Protein AF-A0A8K2AGT6-F1 (afdb_monomer_lite)

Secondary structure (DSSP, 8-state):
------HHHHHHHH-HHHHHHHHHTTTT-SEEEPPSS--HHHHHHH-HHHHHHHHHHHTT-EEEPPPSHHHHHHHHHHHHHHHHTT--HHHHHHHHT--HHHHHHHHHHHS-HHHHHHHHHHHHHHHHHTHHHHHHHHHHHHHHTT--HHHHHHHHT--HHHHHHHHHHHTT-

Foldseek 3Di:
DDDQDDLVVLCVQQNPVLSVLVLVVQPPDQKDAQALADDPVSCVRRHRVSSRRCSVVAHGHIHGRPPPPVVVVVLLVVLLVCVVVVNQLLVSCQQSLHQLVVSLVSNVVPDDPVVSVVCVVSSVVCNPPPSVVVLLVVLQVCVVVVDDLVVSCVRRVHDSVVSVVSNVVVVVD

Radius of gyration: 20.67 Å; chains: 1; bounding box: 43×39×59 Å

Sequence (173 aa):
MYKAKDFENIAQAIGRDQTQRLIDENRGKWWIYIPKAPTPRIVEIIGLRASQKLCELYGGDRLRVPSSAKSDAQKNAEICRAVMRGEPAVSVCCRFGLRGDRLLSILRANIGEAEFETLRSEIETCIGYNGLAARHEQIQKRLAAGETITSVARSFGLNPTWVLEIGKRSAKA

Structure (mmCIF, N/CA/C/O backbone):
data_AF-A0A8K2AGT6-F1
#
_entry.id   AF-A0A8K2AGT6-F1
#
loop_
_atom_site.group_PDB
_atom_site.id
_atom_site.type_symbol
_atom_site.label_atom_id
_atom_site.label_alt_id
_atom_site.label_comp_id
_atom_site.label_asym_id
_atom_site.label_entity_id
_atom_site.label_seq_id
_atom_site.pdbx_PDB_ins_code
_atom_site.Cartn_x
_atom_site.Cartn_y
_atom_site.Cartn_z
_atom_site.occupancy
_atom_site.B_iso_or_equiv
_atom_site.auth_seq_id
_atom_site.auth_comp_id
_atom_site.auth_asym_id
_atom_site.auth_atom_id
_atom_site.pdbx_PDB_model_num
ATOM 1 N N . MET A 1 1 ? -18.823 17.936 16.620 1.00 37.09 1 MET A N 1
ATOM 2 C CA . MET A 1 1 ? -17.496 18.557 16.409 1.00 37.09 1 MET A CA 1
ATOM 3 C C . MET A 1 1 ? -16.471 17.436 16.248 1.00 37.09 1 MET A C 1
ATOM 5 O O . MET A 1 1 ? -16.229 16.712 17.205 1.00 37.09 1 MET A O 1
ATOM 9 N N . TYR A 1 2 ? -15.959 17.201 15.036 1.00 39.56 2 TYR A N 1
ATOM 10 C CA . TYR A 1 2 ? -15.008 16.113 14.775 1.00 39.56 2 TYR A CA 1
ATOM 11 C C . TYR A 1 2 ? -13.628 16.514 15.299 1.00 39.56 2 TYR A C 1
ATOM 13 O O . TYR A 1 2 ? -12.935 17.308 14.670 1.00 39.56 2 TYR A O 1
ATOM 21 N N . LYS A 1 3 ? -13.222 15.994 16.461 1.00 44.00 3 LYS A N 1
ATOM 22 C CA . LYS A 1 3 ? -11.818 16.084 16.872 1.00 44.00 3 LYS A CA 1
ATOM 23 C C . LYS A 1 3 ? -11.047 15.119 15.977 1.00 44.00 3 LYS A C 1
ATOM 25 O O . LYS A 1 3 ? -11.314 13.920 16.017 1.00 44.00 3 LYS A O 1
ATOM 30 N N . ALA A 1 4 ? -10.138 15.625 15.146 1.00 46.97 4 ALA A N 1
ATOM 31 C CA . ALA A 1 4 ? -9.147 14.786 14.486 1.00 46.97 4 ALA A CA 1
ATOM 32 C C . ALA A 1 4 ? -8.277 14.178 15.594 1.00 46.97 4 ALA A C 1
ATOM 34 O O . ALA A 1 4 ? -7.355 14.814 16.091 1.00 46.97 4 ALA A O 1
ATOM 35 N N . LYS A 1 5 ? -8.674 13.007 16.097 1.00 59.59 5 LYS A N 1
ATOM 36 C CA . LYS A 1 5 ? -7.931 12.309 17.141 1.00 59.59 5 LYS A CA 1
ATOM 37 C C . LYS A 1 5 ? -6.742 11.638 16.470 1.00 59.59 5 LYS A C 1
ATOM 39 O O . LYS A 1 5 ? -6.921 10.860 15.534 1.00 59.59 5 LYS A O 1
ATOM 44 N N . ASP A 1 6 ? -5.552 12.007 16.923 1.00 69.06 6 ASP A N 1
ATOM 45 C CA . ASP A 1 6 ? -4.310 11.616 16.277 1.00 69.06 6 ASP A CA 1
ATOM 46 C C . ASP A 1 6 ? -4.049 10.117 16.431 1.00 69.06 6 ASP A C 1
ATOM 48 O O . ASP A 1 6 ? -4.181 9.554 17.523 1.00 69.06 6 ASP A O 1
ATOM 52 N N . PHE A 1 7 ? -3.648 9.467 15.339 1.00 75.56 7 PHE A N 1
ATOM 53 C CA . PHE A 1 7 ? -3.322 8.038 15.335 1.00 75.56 7 PHE A CA 1
ATOM 54 C C . PHE A 1 7 ? -2.109 7.707 16.220 1.00 75.56 7 PHE A C 1
ATOM 56 O O . PHE A 1 7 ? -1.902 6.547 16.564 1.00 75.56 7 PHE A O 1
ATOM 63 N N . GLU A 1 8 ? -1.348 8.711 16.660 1.00 74.12 8 GLU A N 1
ATOM 64 C CA . GLU A 1 8 ? -0.298 8.548 17.669 1.00 74.12 8 GLU A CA 1
ATOM 65 C C . GLU A 1 8 ? -0.855 8.179 19.048 1.00 74.12 8 GLU A C 1
ATOM 67 O O . GLU A 1 8 ? -0.311 7.287 19.697 1.00 74.12 8 GLU A O 1
ATOM 72 N N . ASN A 1 9 ? -1.989 8.754 19.458 1.00 82.31 9 ASN A N 1
ATOM 73 C CA . ASN A 1 9 ? -2.648 8.376 20.715 1.00 82.31 9 ASN A CA 1
ATOM 74 C C . ASN A 1 9 ? -3.198 6.945 20.642 1.00 82.31 9 ASN A C 1
ATOM 76 O O . ASN A 1 9 ? -3.129 6.186 21.607 1.00 82.31 9 ASN A O 1
ATOM 80 N N . ILE A 1 10 ? -3.689 6.549 19.465 1.00 86.81 10 ILE A N 1
ATOM 81 C CA . ILE A 1 10 ? -4.130 5.175 19.206 1.00 86.81 10 ILE A CA 1
ATOM 82 C C . ILE A 1 10 ? -2.931 4.223 19.280 1.00 86.81 10 ILE A C 1
ATOM 84 O O . ILE A 1 10 ? -2.995 3.214 19.979 1.00 86.81 10 ILE A O 1
ATOM 88 N N . ALA A 1 11 ? -1.811 4.575 18.644 1.00 86.88 11 ALA A N 1
ATOM 89 C CA . ALA A 1 11 ? -0.582 3.787 18.678 1.00 86.88 11 ALA A CA 1
ATOM 90 C C . ALA A 1 11 ? -0.019 3.611 20.091 1.00 86.88 11 ALA A C 1
ATOM 92 O O . ALA A 1 11 ? 0.473 2.531 20.413 1.00 86.88 11 ALA A O 1
ATOM 93 N N . GLN A 1 12 ? -0.127 4.627 20.948 1.00 86.06 12 GLN A N 1
ATOM 94 C CA . GLN A 1 12 ? 0.215 4.504 22.366 1.00 86.06 12 GLN A CA 1
ATOM 95 C C . GLN A 1 12 ? -0.749 3.575 23.115 1.00 86.06 12 GLN A C 1
ATOM 97 O O . GLN A 1 12 ? -0.328 2.801 23.973 1.00 86.06 12 GLN A O 1
ATOM 102 N N . ALA A 1 13 ? -2.043 3.622 22.791 1.00 90.00 13 ALA A N 1
ATOM 103 C CA . ALA A 1 13 ? -3.049 2.823 23.474 1.00 90.00 13 ALA A CA 1
ATOM 104 C C . ALA A 1 13 ? -2.972 1.334 23.112 1.00 90.00 13 ALA A C 1
ATOM 106 O O . ALA A 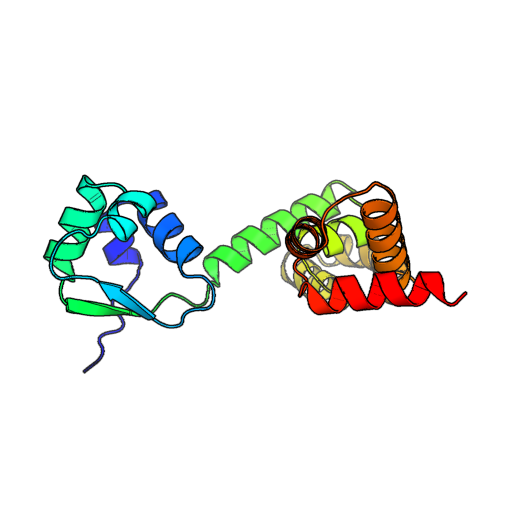1 13 ? -2.920 0.493 24.013 1.00 90.00 13 ALA A O 1
ATOM 107 N N . ILE A 1 14 ? -2.990 1.007 21.819 1.00 92.38 14 ILE A N 1
ATOM 108 C CA . ILE A 1 14 ? -3.145 -0.373 21.332 1.00 92.38 14 ILE A CA 1
ATOM 109 C C . ILE A 1 14 ? -1.873 -0.969 20.726 1.00 92.38 14 ILE A C 1
ATOM 111 O O . ILE A 1 14 ? -1.872 -2.150 20.391 1.00 92.38 14 ILE A O 1
ATOM 115 N N . GLY A 1 15 ? -0.806 -0.177 20.615 1.00 89.56 15 GLY A N 1
ATOM 116 C CA . GLY A 1 15 ? 0.453 -0.564 19.989 1.00 89.56 15 GLY A CA 1
ATOM 117 C C . GLY A 1 15 ? 0.564 -0.089 18.538 1.00 89.56 15 GLY A C 1
ATOM 118 O O . GLY A 1 15 ? -0.430 0.073 17.818 1.00 89.56 15 GLY A O 1
ATOM 119 N N . ARG A 1 16 ? 1.807 0.161 18.108 1.00 84.50 16 ARG A N 1
ATOM 120 C CA . ARG A 1 16 ? 2.126 0.657 16.758 1.00 84.50 16 ARG A CA 1
ATOM 121 C C . ARG A 1 16 ? 1.727 -0.343 15.676 1.00 84.50 16 ARG A C 1
ATOM 123 O O . ARG A 1 16 ? 1.088 0.056 14.708 1.00 84.50 16 ARG A O 1
ATOM 130 N N . ASP A 1 17 ? 2.019 -1.625 15.872 1.00 84.75 17 ASP A N 1
ATOM 131 C CA . ASP A 1 17 ? 1.748 -2.667 14.876 1.00 84.75 17 ASP A CA 1
ATOM 132 C C . ASP A 1 17 ? 0.246 -2.862 14.652 1.00 84.75 17 ASP A C 1
ATOM 134 O O . ASP A 1 17 ? -0.227 -2.944 13.521 1.00 84.75 17 ASP A O 1
ATOM 138 N N . GLN A 1 18 ? -0.529 -2.878 15.734 1.00 91.88 18 GLN A N 1
ATOM 139 C CA . GLN A 1 18 ? -1.985 -2.991 15.706 1.00 91.88 18 GLN A CA 1
ATOM 140 C C . GLN A 1 18 ? -2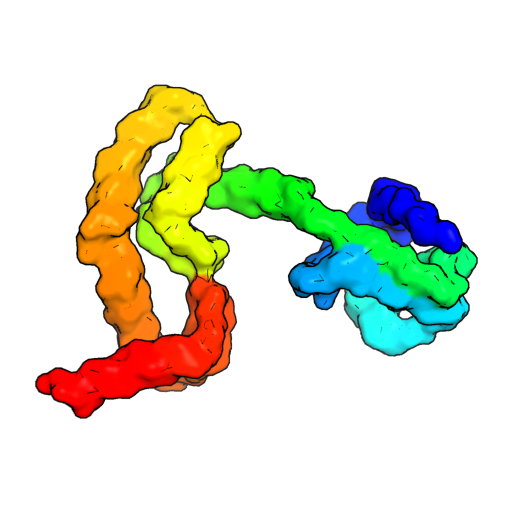.601 -1.771 15.024 1.00 91.88 18 GLN A C 1
ATOM 142 O O . GLN A 1 18 ? -3.484 -1.896 14.178 1.00 91.88 18 GLN A O 1
ATOM 147 N N . THR A 1 19 ? -2.094 -0.584 15.348 1.00 89.94 19 THR A N 1
ATOM 148 C CA . THR A 1 19 ? -2.528 0.662 14.712 1.00 89.94 19 THR A CA 1
ATOM 149 C C . THR A 1 19 ? -2.232 0.650 13.216 1.00 89.94 19 THR A C 1
ATOM 151 O O . THR A 1 19 ? -3.097 1.017 12.423 1.00 89.94 19 THR A O 1
ATOM 154 N N . GLN A 1 20 ? -1.058 0.161 12.814 1.00 83.44 20 GLN A N 1
ATOM 155 C CA . GLN A 1 20 ? -0.691 0.032 11.408 1.00 83.44 20 GLN A CA 1
ATOM 156 C C . GLN A 1 20 ? -1.599 -0.961 10.671 1.00 83.44 20 GLN A C 1
ATOM 158 O O . GLN A 1 20 ? -2.120 -0.624 9.612 1.00 83.44 20 GLN A O 1
ATOM 163 N N . ARG A 1 21 ? -1.897 -2.128 11.261 1.00 86.62 21 ARG A N 1
ATOM 164 C CA . ARG A 1 21 ? -2.864 -3.092 10.698 1.00 86.62 21 ARG A CA 1
ATOM 165 C C . ARG A 1 21 ? -4.253 -2.481 10.516 1.00 86.62 21 ARG A C 1
ATOM 167 O O . ARG A 1 21 ? -4.894 -2.705 9.493 1.00 86.62 21 ARG A O 1
ATOM 174 N N . LEU A 1 22 ? -4.704 -1.674 11.478 1.00 88.56 22 LEU A N 1
ATOM 175 C CA . LEU A 1 22 ? -5.990 -0.979 11.400 1.00 88.56 22 LEU A CA 1
ATOM 176 C C . LEU A 1 22 ? -6.032 0.034 10.243 1.00 88.56 22 LEU A C 1
ATOM 178 O O . LEU A 1 22 ? -7.056 0.133 9.561 1.00 88.56 22 LEU A O 1
ATOM 182 N N . ILE A 1 23 ? -4.935 0.769 10.022 1.00 85.62 23 ILE A N 1
ATOM 183 C CA . ILE A 1 23 ? -4.772 1.682 8.880 1.00 85.62 23 ILE A CA 1
ATOM 184 C C . ILE A 1 23 ? -4.768 0.886 7.572 1.00 85.62 23 ILE A C 1
ATOM 186 O O . ILE A 1 23 ? -5.492 1.240 6.642 1.00 85.62 23 ILE A O 1
ATOM 190 N N . ASP A 1 24 ? -3.984 -0.190 7.506 1.00 82.19 24 ASP A N 1
ATOM 191 C CA . ASP A 1 24 ? -3.787 -0.984 6.294 1.00 82.19 24 ASP A CA 1
ATOM 192 C C . ASP A 1 24 ? -5.084 -1.631 5.802 1.00 82.19 24 ASP A C 1
ATOM 194 O O . ASP A 1 24 ? -5.419 -1.509 4.622 1.00 82.19 24 ASP A O 1
ATOM 198 N N . GLU A 1 25 ? -5.872 -2.203 6.713 1.00 86.25 25 GLU A N 1
ATOM 199 C CA . GLU A 1 25 ? -7.170 -2.818 6.404 1.00 86.25 25 GLU A CA 1
ATOM 200 C C . GLU A 1 25 ? -8.236 -1.799 5.957 1.00 86.25 25 GLU A C 1
ATOM 202 O O . GLU A 1 25 ? -9.271 -2.136 5.378 1.00 86.25 25 GLU A O 1
ATOM 207 N N . ASN A 1 26 ? -8.007 -0.514 6.224 1.00 84.38 26 ASN A N 1
ATOM 208 C CA . ASN A 1 26 ? -8.925 0.565 5.875 1.00 84.38 26 ASN A CA 1
ATOM 209 C C . ASN A 1 26 ? -8.316 1.561 4.882 1.00 84.38 26 ASN A C 1
ATOM 211 O O . ASN A 1 26 ? -8.835 2.672 4.735 1.00 84.38 26 ASN A O 1
ATOM 215 N N . ARG A 1 27 ? -7.260 1.159 4.157 1.00 71.50 27 ARG A N 1
ATOM 216 C CA . ARG A 1 27 ? -6.677 1.951 3.067 1.00 71.50 27 ARG A CA 1
ATOM 217 C C . ARG A 1 27 ? -7.751 2.371 2.062 1.00 71.50 27 ARG A C 1
ATOM 219 O O . ARG A 1 27 ? -8.624 1.594 1.683 1.00 71.50 27 ARG A O 1
ATOM 226 N N . GLY A 1 28 ? -7.688 3.635 1.646 1.00 65.94 28 GLY A N 1
ATOM 227 C CA . GLY A 1 28 ? -8.655 4.246 0.728 1.00 65.94 28 GLY A CA 1
ATOM 228 C C . GLY A 1 28 ? -9.924 4.785 1.395 1.00 65.94 28 GLY A C 1
ATOM 229 O O . GLY A 1 28 ? -10.692 5.493 0.745 1.00 65.94 28 GLY A O 1
ATOM 230 N N . LYS A 1 29 ? -10.146 4.523 2.690 1.00 79.75 29 LYS A N 1
ATOM 231 C CA . LYS A 1 29 ? -11.210 5.179 3.456 1.00 79.75 29 LYS A CA 1
ATOM 232 C C . LYS A 1 29 ? -10.682 6.438 4.119 1.00 79.75 29 LYS A C 1
ATOM 234 O O . LYS A 1 29 ? -9.540 6.504 4.552 1.00 79.75 29 LYS A O 1
ATOM 239 N N . TRP A 1 30 ? -11.562 7.420 4.254 1.00 80.50 30 TRP A N 1
ATOM 240 C CA . TRP A 1 30 ? -11.262 8.671 4.948 1.00 80.50 30 TRP A CA 1
ATOM 241 C C . TRP A 1 30 ? -11.505 8.552 6.459 1.00 80.50 30 TRP A C 1
ATOM 243 O O . TRP A 1 30 ? -10.912 9.287 7.247 1.00 80.50 30 TRP A O 1
ATOM 253 N N . TRP A 1 31 ? -12.366 7.610 6.871 1.00 86.75 31 TRP A N 1
ATOM 254 C CA . TRP A 1 31 ? -12.799 7.423 8.255 1.00 86.75 31 TRP A CA 1
ATOM 255 C C . TRP A 1 31 ? -13.042 5.944 8.581 1.00 86.75 31 TRP A C 1
ATOM 257 O O . TRP A 1 31 ? -13.500 5.183 7.726 1.00 86.75 31 TRP A O 1
ATOM 267 N N . ILE A 1 32 ? -12.802 5.563 9.835 1.00 89.06 32 ILE A N 1
ATOM 268 C CA . ILE A 1 32 ? -13.171 4.267 10.419 1.00 89.06 32 ILE A CA 1
ATOM 269 C C . ILE A 1 32 ? -14.128 4.531 11.577 1.00 89.06 32 ILE A C 1
ATOM 271 O O . ILE A 1 32 ? -13.855 5.369 12.434 1.00 89.06 32 ILE A O 1
ATOM 275 N N . TYR A 1 33 ? -15.251 3.818 11.608 1.00 91.94 33 TYR A N 1
ATOM 276 C CA . TYR A 1 33 ? -16.139 3.808 12.768 1.00 91.94 33 TYR A CA 1
ATOM 277 C C . TYR A 1 33 ? -15.638 2.801 13.802 1.00 91.94 33 TYR A C 1
ATOM 279 O O . TYR A 1 33 ? -15.371 1.650 13.449 1.00 91.94 33 TYR A O 1
ATOM 287 N N . ILE A 1 34 ? -15.540 3.222 15.063 1.00 94.06 34 ILE A N 1
ATOM 288 C CA . ILE A 1 34 ? -15.179 2.341 16.171 1.00 94.06 34 ILE A CA 1
ATOM 289 C C . ILE A 1 34 ? -16.460 1.906 16.886 1.00 94.06 34 ILE A C 1
ATOM 291 O O . ILE A 1 34 ? -17.199 2.757 17.388 1.00 94.06 34 ILE A O 1
ATOM 295 N N . PRO A 1 35 ? -16.768 0.600 16.929 1.00 94.19 35 PRO A N 1
ATOM 296 C CA . PRO A 1 35 ? -17.963 0.116 17.605 1.00 94.19 35 PRO A CA 1
ATOM 297 C C . PRO A 1 35 ? -17.856 0.324 19.122 1.00 94.19 35 PRO A C 1
ATOM 299 O O . PRO A 1 35 ? -16.764 0.377 19.680 1.00 94.19 35 PRO A O 1
ATOM 302 N N . LYS A 1 36 ? -19.001 0.419 19.811 1.00 96.62 36 LYS A N 1
ATOM 303 C CA . LYS A 1 36 ? -19.038 0.536 21.284 1.00 96.62 36 LYS A CA 1
ATOM 304 C C . LYS A 1 36 ? -18.525 -0.714 22.009 1.00 96.62 36 LYS A C 1
ATOM 306 O O . LYS A 1 36 ? -18.160 -0.633 23.173 1.00 96.62 36 LYS A O 1
ATOM 311 N N . ALA A 1 37 ? -18.512 -1.855 21.327 1.00 96.81 37 ALA A N 1
ATOM 312 C CA . ALA A 1 37 ? -17.988 -3.117 21.825 1.00 96.81 37 ALA A CA 1
ATOM 313 C C . ALA A 1 37 ? -17.196 -3.825 20.711 1.00 96.81 37 ALA A C 1
ATOM 315 O O . ALA A 1 37 ? -17.512 -3.623 19.532 1.00 96.81 37 ALA A O 1
ATOM 316 N N . PRO A 1 38 ? -16.198 -4.661 21.050 1.00 96.69 38 PRO A N 1
ATOM 317 C CA . PRO A 1 38 ? -15.434 -5.418 20.065 1.00 96.69 38 PRO A CA 1
ATOM 318 C C . PRO A 1 38 ? -16.333 -6.255 19.156 1.00 96.69 38 PRO A C 1
ATOM 320 O O . PRO A 1 38 ? -17.120 -7.077 19.620 1.00 96.69 38 PRO A O 1
ATOM 323 N N . THR A 1 39 ? -16.198 -6.058 17.849 1.00 96.75 39 THR A N 1
ATOM 324 C CA . THR A 1 39 ? -16.838 -6.897 16.830 1.00 96.75 39 THR A CA 1
ATOM 325 C C . THR A 1 39 ? -15.850 -7.942 16.308 1.00 96.75 39 THR A C 1
ATOM 327 O O . THR A 1 39 ? -14.644 -7.678 16.313 1.00 96.75 39 THR A O 1
ATOM 330 N N . PRO A 1 40 ? -16.313 -9.096 15.789 1.00 96.19 40 PRO A N 1
ATOM 331 C CA . PRO A 1 40 ? -15.420 -10.119 15.235 1.00 96.19 40 PRO A CA 1
ATOM 332 C C . PRO A 1 40 ? -14.425 -9.549 14.217 1.00 96.19 40 PRO A C 1
ATOM 334 O O . PRO A 1 40 ? -13.224 -9.767 14.327 1.00 96.19 40 PRO A O 1
ATOM 337 N N . ARG A 1 41 ? -14.905 -8.674 13.323 1.00 92.94 41 ARG A N 1
ATOM 338 C CA . ARG A 1 41 ? -14.071 -8.015 12.314 1.00 92.94 41 ARG A CA 1
ATOM 339 C C . ARG A 1 41 ? -12.912 -7.215 12.912 1.00 92.94 41 ARG A C 1
ATOM 341 O O . ARG A 1 41 ? -11.802 -7.294 12.410 1.00 92.94 41 ARG A O 1
ATOM 348 N N . ILE A 1 42 ? -13.143 -6.397 13.943 1.00 93.31 42 ILE A N 1
ATOM 349 C CA . ILE A 1 42 ? -12.050 -5.589 14.514 1.00 93.31 42 ILE A CA 1
ATOM 350 C C . ILE A 1 42 ? -11.093 -6.455 15.342 1.00 93.31 42 ILE A C 1
ATOM 352 O O . ILE A 1 42 ? -9.890 -6.203 15.353 1.00 93.31 42 ILE A O 1
ATOM 356 N N . VAL A 1 43 ? -11.613 -7.509 15.979 1.00 96.38 43 VAL A N 1
ATOM 357 C CA . VAL A 1 43 ? -10.822 -8.502 16.713 1.00 96.38 43 VAL A CA 1
ATOM 358 C C . VAL A 1 43 ? -9.872 -9.247 15.772 1.00 96.38 43 VAL A C 1
ATOM 360 O O . VAL A 1 43 ? -8.712 -9.426 16.125 1.00 96.38 43 VAL A O 1
ATOM 363 N N . GLU A 1 44 ? -10.315 -9.617 14.571 1.00 95.12 44 GLU A N 1
ATOM 364 C CA . GLU A 1 44 ? -9.469 -10.267 13.557 1.00 95.12 44 GLU A CA 1
ATOM 365 C C . GLU A 1 44 ? -8.293 -9.382 13.112 1.00 95.12 44 GLU A C 1
ATOM 367 O O . GLU A 1 44 ? -7.187 -9.877 12.906 1.00 95.12 44 GLU A O 1
ATOM 372 N N . ILE A 1 45 ? -8.500 -8.065 13.011 1.00 93.12 45 ILE A N 1
ATOM 373 C CA . ILE A 1 45 ? -7.490 -7.132 12.486 1.00 93.12 45 ILE A CA 1
ATOM 374 C C . ILE A 1 45 ? -6.400 -6.837 13.524 1.00 93.12 45 ILE A C 1
ATOM 376 O O . ILE A 1 45 ? -5.205 -6.888 13.221 1.00 93.12 45 ILE A O 1
ATOM 380 N N . ILE A 1 46 ? -6.804 -6.483 14.749 1.00 95.38 46 ILE A N 1
ATOM 381 C CA . ILE A 1 46 ? -5.884 -5.962 15.777 1.00 95.38 46 ILE A CA 1
ATOM 382 C C . ILE A 1 46 ? -5.759 -6.851 17.018 1.00 95.38 46 ILE A C 1
ATOM 384 O O . ILE A 1 46 ? -4.909 -6.593 17.869 1.00 95.38 46 ILE A O 1
ATOM 388 N N . GLY A 1 47 ? -6.556 -7.913 17.118 1.00 96.50 47 GLY A N 1
ATOM 389 C CA . GLY A 1 47 ? -6.620 -8.802 18.275 1.00 96.50 47 GLY A CA 1
ATOM 390 C C . GLY A 1 47 ? -7.620 -8.338 19.337 1.00 96.50 47 GLY A C 1
ATOM 391 O O . GLY A 1 47 ? -7.938 -7.152 19.465 1.00 96.50 47 GLY A O 1
ATOM 392 N N . LEU A 1 48 ? -8.096 -9.287 20.150 1.00 96.88 48 LEU A N 1
ATOM 393 C CA . LEU A 1 48 ? -9.147 -9.049 21.147 1.00 96.88 48 LEU A CA 1
ATOM 394 C C . LEU A 1 48 ? -8.762 -7.955 22.150 1.00 96.88 48 LEU A C 1
ATOM 396 O O . LEU A 1 48 ? -9.491 -6.979 22.308 1.00 96.88 48 LEU A O 1
ATOM 400 N N . ARG A 1 49 ? -7.582 -8.060 22.765 1.00 96.31 49 ARG A N 1
ATOM 401 C CA . ARG A 1 49 ? -7.127 -7.112 23.794 1.00 96.31 49 ARG A CA 1
ATOM 402 C C . ARG A 1 49 ? -6.997 -5.679 23.262 1.00 96.31 49 ARG A C 1
ATOM 404 O O . ARG A 1 49 ? -7.413 -4.731 23.922 1.00 96.31 49 ARG A O 1
ATOM 411 N N . ALA A 1 50 ? -6.451 -5.520 22.056 1.00 95.94 50 ALA A N 1
ATOM 412 C CA . ALA A 1 50 ? -6.331 -4.220 21.400 1.00 95.94 50 ALA A CA 1
ATOM 413 C C . ALA A 1 50 ? -7.708 -3.651 21.039 1.00 95.94 50 ALA A C 1
ATOM 415 O O . ALA A 1 50 ? -7.973 -2.475 21.272 1.00 95.94 50 ALA A O 1
ATOM 416 N N . SER A 1 51 ? -8.607 -4.495 20.523 1.00 96.75 51 SER A N 1
ATOM 417 C CA . SER A 1 51 ? -9.965 -4.078 20.179 1.00 96.75 51 SER A CA 1
ATOM 418 C C . SER A 1 51 ? -10.781 -3.630 21.391 1.00 96.75 51 SER A C 1
ATOM 420 O O . SER A 1 51 ? -11.464 -2.614 21.299 1.00 96.75 51 SER A O 1
ATOM 422 N N . GLN A 1 52 ? -10.665 -4.314 22.536 1.00 97.56 52 GLN A N 1
ATOM 423 C CA . GLN A 1 52 ? -11.308 -3.918 23.793 1.00 97.56 52 GLN A CA 1
ATOM 424 C C . GLN A 1 52 ? -10.867 -2.516 24.208 1.00 97.56 52 GLN A C 1
ATOM 426 O O . GLN A 1 52 ? -11.708 -1.640 24.390 1.00 97.56 52 GLN A O 1
ATOM 431 N N . LYS A 1 53 ? -9.553 -2.278 24.243 1.00 95.69 53 LYS A N 1
ATOM 432 C CA . LYS A 1 53 ? -8.983 -0.981 24.618 1.00 95.69 53 LYS A CA 1
ATOM 433 C C . LYS A 1 53 ? -9.333 0.131 23.622 1.00 95.69 53 LYS A C 1
ATOM 435 O O . LYS A 1 53 ? -9.569 1.269 24.016 1.00 95.69 53 LYS A O 1
ATOM 440 N N . LEU A 1 54 ? -9.415 -0.186 22.329 1.00 94.69 54 LEU A N 1
ATOM 441 C CA . LEU A 1 54 ? -9.851 0.771 21.311 1.00 94.69 54 LEU A CA 1
ATOM 442 C C . LEU A 1 54 ? -11.331 1.154 21.477 1.00 94.69 54 LEU A C 1
ATOM 444 O O . LEU A 1 54 ? -11.665 2.332 21.368 1.00 94.69 54 LEU A O 1
ATOM 448 N N . CYS A 1 55 ? -12.203 0.177 21.749 1.00 95.81 55 CYS A N 1
ATOM 449 C CA . CYS A 1 55 ? -13.633 0.406 21.980 1.00 95.81 55 CYS A CA 1
ATOM 450 C C . CYS A 1 55 ? -13.885 1.166 23.287 1.00 95.81 55 CYS A C 1
ATOM 452 O O . CYS A 1 55 ? -14.776 2.003 23.338 1.00 95.81 55 CYS A O 1
ATOM 454 N N . GLU A 1 56 ? -13.087 0.922 24.325 1.00 95.62 56 GLU A N 1
ATOM 455 C CA . GLU A 1 56 ? -13.158 1.667 25.585 1.00 95.62 56 GLU A CA 1
ATOM 456 C C . GLU A 1 56 ? -12.846 3.158 25.381 1.00 95.62 56 GLU A C 1
ATOM 458 O O . GLU A 1 56 ? -13.575 4.023 25.859 1.00 95.62 56 GLU A O 1
ATOM 463 N N . LEU A 1 57 ? -11.793 3.471 24.618 1.00 92.31 57 LEU A N 1
ATOM 464 C CA . LEU A 1 57 ? -11.341 4.852 24.414 1.00 92.31 57 LEU A CA 1
ATOM 465 C C . LEU A 1 57 ? -12.164 5.629 23.378 1.00 92.31 57 LEU A C 1
ATOM 467 O O . LEU A 1 57 ? -12.292 6.853 23.476 1.00 92.31 57 LEU A O 1
ATOM 471 N N . TYR A 1 58 ? -12.661 4.942 22.348 1.00 92.81 58 TYR A N 1
ATOM 472 C CA . TYR A 1 58 ? -13.241 5.577 21.159 1.00 92.81 58 TYR A CA 1
ATOM 473 C C . TYR A 1 58 ? -14.566 4.947 20.717 1.00 92.81 58 TYR A C 1
ATOM 475 O O . TYR A 1 58 ? -15.014 5.177 19.596 1.00 92.81 58 TYR A O 1
ATOM 483 N N . GLY A 1 59 ? -15.208 4.138 21.557 1.00 94.19 59 GLY A N 1
ATOM 484 C CA . GLY A 1 59 ? -16.451 3.450 21.222 1.00 94.19 59 GLY A CA 1
ATOM 485 C C . GLY A 1 59 ? -17.569 4.412 20.826 1.00 94.19 59 GLY A C 1
ATOM 486 O O . GLY A 1 59 ? -18.008 5.246 21.612 1.00 94.19 59 GLY A O 1
ATOM 487 N N . GLY A 1 60 ? -18.068 4.270 19.599 1.00 9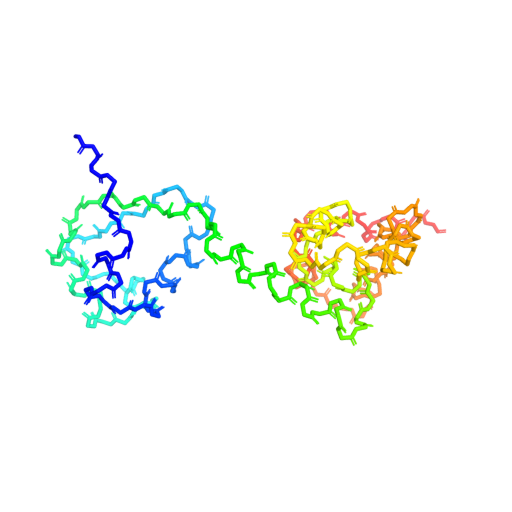3.12 60 GLY A N 1
ATOM 488 C CA . GLY A 1 60 ? -19.077 5.152 19.017 1.00 93.12 60 GLY A CA 1
ATOM 489 C C . GLY A 1 60 ? -18.513 6.327 18.213 1.00 93.12 60 GLY A C 1
ATOM 490 O O . GLY A 1 60 ? -19.289 7.002 17.534 1.00 93.12 60 GLY A O 1
ATOM 491 N N . ASP A 1 61 ? -17.196 6.544 18.222 1.00 91.06 61 ASP A N 1
ATOM 492 C CA . ASP A 1 61 ? -16.551 7.610 17.458 1.00 91.06 61 ASP A CA 1
ATOM 493 C C . ASP A 1 61 ? -16.239 7.198 16.010 1.00 91.06 61 ASP A C 1
ATOM 495 O O . ASP A 1 61 ? -16.194 6.023 15.631 1.00 91.06 61 ASP A O 1
ATOM 499 N N . ARG A 1 62 ? -15.970 8.211 15.178 1.00 88.75 62 ARG A N 1
ATOM 500 C CA . ARG A 1 62 ? -15.345 8.051 13.860 1.00 88.75 62 ARG A CA 1
ATOM 501 C C . ARG A 1 62 ? -13.931 8.613 13.905 1.00 88.75 62 ARG A C 1
ATOM 503 O O . ARG A 1 62 ? -13.744 9.792 14.199 1.00 88.75 62 ARG A O 1
ATOM 510 N N . LEU A 1 63 ? -12.953 7.781 13.577 1.00 86.19 63 LEU A N 1
ATOM 511 C CA . LEU A 1 63 ? -11.541 8.144 13.537 1.00 86.19 63 LEU A CA 1
ATOM 512 C C . LEU A 1 63 ? -11.123 8.421 12.097 1.00 86.19 63 LEU A C 1
ATOM 514 O O . LEU A 1 63 ? -11.463 7.656 11.194 1.00 86.19 63 LEU A O 1
ATOM 518 N N . ARG A 1 64 ? -10.407 9.525 11.872 1.00 83.44 64 ARG A N 1
ATOM 519 C CA . ARG A 1 64 ? -9.914 9.892 10.540 1.00 83.44 64 ARG A CA 1
ATOM 520 C C . ARG A 1 64 ? -8.739 9.004 10.180 1.00 83.44 64 ARG A C 1
ATOM 522 O O . ARG A 1 64 ? -7.716 9.094 10.845 1.00 83.44 64 ARG A O 1
ATOM 529 N N . VAL A 1 65 ? -8.847 8.211 9.120 1.00 80.19 65 VAL A N 1
ATOM 530 C CA . VAL A 1 65 ? -7.689 7.443 8.649 1.00 80.19 65 VAL A CA 1
ATOM 531 C C . VAL A 1 65 ? -6.669 8.439 8.109 1.00 80.19 65 VAL A C 1
ATOM 533 O O . VAL A 1 65 ? -7.038 9.272 7.272 1.00 80.19 65 VAL A O 1
ATOM 536 N N . PRO A 1 66 ? -5.408 8.403 8.568 1.00 69.06 66 PRO A N 1
ATOM 537 C CA . PRO A 1 66 ? -4.382 9.244 7.989 1.00 69.06 66 PRO A CA 1
ATOM 538 C C . PRO A 1 66 ? -4.274 8.898 6.503 1.00 69.06 66 PRO A C 1
ATOM 540 O O . PRO A 1 66 ? -4.062 7.736 6.152 1.00 69.06 66 PRO A O 1
ATOM 543 N N . SER A 1 67 ? -4.406 9.898 5.626 1.00 61.66 67 SER A N 1
ATOM 544 C CA . SER A 1 67 ? -3.904 9.764 4.259 1.00 61.66 67 SER A CA 1
ATOM 545 C C . SER A 1 67 ? -2.416 9.489 4.398 1.00 61.66 67 SER A C 1
ATOM 547 O O . SER A 1 67 ? -1.698 10.249 5.048 1.00 61.66 67 SER A O 1
ATOM 549 N N . SER A 1 68 ? -1.986 8.339 3.925 1.00 56.12 68 SER A N 1
ATOM 550 C CA . SER A 1 68 ? -0.873 7.607 4.496 1.00 56.12 68 SER A CA 1
ATOM 551 C C . SER A 1 68 ? 0.502 8.150 4.088 1.00 56.12 68 SER A C 1
ATOM 553 O O . SER A 1 68 ? 1.305 7.424 3.526 1.00 56.12 68 SER A O 1
ATOM 555 N N . ALA A 1 69 ? 0.840 9.395 4.438 1.00 48.84 69 ALA A N 1
ATOM 556 C CA . ALA A 1 69 ? 2.162 9.973 4.181 1.00 48.84 69 ALA A CA 1
ATOM 557 C C . ALA A 1 69 ? 3.296 9.152 4.834 1.00 48.84 69 ALA A C 1
ATOM 559 O O . ALA A 1 69 ? 4.360 8.988 4.244 1.00 48.84 69 ALA A O 1
ATOM 560 N N . LYS A 1 70 ? 3.058 8.565 6.021 1.00 48.06 70 LYS A N 1
ATOM 561 C CA . LYS A 1 70 ? 4.023 7.666 6.688 1.00 48.06 70 LYS A CA 1
ATOM 562 C C . LYS A 1 70 ? 4.156 6.304 5.974 1.00 48.06 70 LYS A C 1
ATOM 564 O O . LYS A 1 70 ? 5.272 5.800 5.878 1.00 48.06 70 LYS A O 1
ATOM 569 N N . SER A 1 71 ? 3.078 5.738 5.406 1.00 61.72 71 SER A N 1
ATOM 570 C CA . SER A 1 71 ? 3.210 4.526 4.572 1.00 61.72 71 SER A CA 1
ATOM 571 C C . SER A 1 71 ? 3.844 4.838 3.225 1.00 61.72 71 SER A C 1
ATOM 573 O O . SER A 1 71 ? 4.550 4.001 2.679 1.00 61.72 71 SER A O 1
ATOM 575 N N . ASP A 1 72 ? 3.592 6.030 2.688 1.00 67.69 72 ASP A N 1
ATOM 576 C CA . ASP A 1 72 ? 4.163 6.485 1.428 1.00 67.69 72 ASP A CA 1
ATOM 577 C C . ASP A 1 72 ? 5.661 6.707 1.581 1.00 67.69 72 ASP A C 1
ATOM 579 O O . ASP A 1 72 ? 6.408 6.262 0.726 1.00 67.69 72 ASP A O 1
ATOM 583 N N . ALA A 1 73 ? 6.127 7.283 2.692 1.00 69.75 73 ALA A N 1
ATOM 584 C CA . ALA A 1 73 ? 7.554 7.393 2.985 1.00 69.75 73 ALA A CA 1
ATOM 585 C C . ALA A 1 73 ? 8.230 6.014 3.072 1.00 69.75 73 ALA A C 1
ATOM 587 O O . ALA A 1 73 ? 9.272 5.795 2.460 1.00 69.75 73 ALA A O 1
ATOM 588 N N . GLN A 1 74 ? 7.617 5.051 3.770 1.00 76.62 74 GLN A N 1
ATOM 589 C CA . GLN A 1 74 ? 8.162 3.695 3.876 1.00 76.62 74 GLN A CA 1
ATOM 590 C C . GLN A 1 74 ? 8.144 2.956 2.529 1.00 76.62 74 GLN A C 1
ATOM 592 O O . GLN A 1 74 ? 9.134 2.321 2.160 1.00 76.62 74 GLN A O 1
ATOM 597 N N . LYS A 1 75 ? 7.054 3.096 1.766 1.00 79.62 75 LYS A N 1
ATOM 598 C CA . LYS A 1 75 ? 6.916 2.571 0.402 1.00 79.62 75 LYS A CA 1
ATOM 599 C C . LYS A 1 75 ? 7.950 3.202 -0.532 1.00 79.62 75 LYS A C 1
ATOM 601 O O . LYS A 1 75 ? 8.613 2.486 -1.269 1.00 79.62 75 LYS A O 1
ATOM 606 N N . ASN A 1 76 ? 8.138 4.517 -0.471 1.00 88.25 76 ASN A N 1
ATOM 607 C CA . ASN A 1 76 ? 9.131 5.251 -1.254 1.00 88.25 76 ASN A CA 1
ATOM 608 C C . ASN A 1 76 ? 10.548 4.803 -0.896 1.00 88.25 76 ASN A C 1
ATOM 610 O O . ASN A 1 76 ? 11.341 4.556 -1.796 1.00 88.25 76 ASN 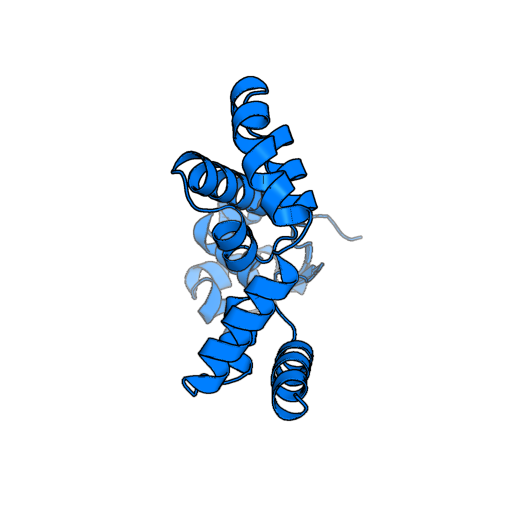A O 1
ATOM 614 N N . ALA A 1 77 ? 10.850 4.609 0.389 1.00 86.19 77 ALA A N 1
ATOM 615 C CA . ALA A 1 77 ? 12.139 4.082 0.826 1.00 86.19 77 ALA A CA 1
ATOM 616 C C . ALA A 1 77 ? 12.387 2.651 0.320 1.00 86.19 77 ALA A C 1
ATOM 618 O O . ALA A 1 77 ? 13.525 2.270 0.057 1.00 86.19 77 ALA A O 1
ATOM 619 N N . GLU A 1 78 ? 11.349 1.824 0.196 1.00 87.12 78 GLU A N 1
ATOM 620 C CA . GLU A 1 78 ? 11.457 0.492 -0.409 1.00 87.12 78 GLU A CA 1
ATOM 621 C C . GLU A 1 78 ? 11.635 0.554 -1.932 1.00 87.12 78 GLU A C 1
ATOM 623 O O . GLU A 1 78 ? 12.475 -0.160 -2.473 1.00 87.12 78 GLU A O 1
ATOM 628 N N . ILE A 1 79 ? 10.907 1.445 -2.611 1.00 89.44 79 ILE A N 1
ATOM 629 C CA . ILE A 1 79 ? 11.067 1.723 -4.044 1.00 89.44 79 ILE A CA 1
ATOM 630 C C . ILE A 1 79 ? 12.500 2.177 -4.340 1.00 89.44 79 ILE A C 1
ATOM 632 O O . ILE A 1 79 ? 13.139 1.614 -5.224 1.00 89.44 79 ILE A O 1
ATOM 636 N N . CYS A 1 80 ? 13.027 3.134 -3.572 1.00 90.50 80 CYS A N 1
ATOM 637 C CA . CYS A 1 80 ? 14.397 3.618 -3.733 1.00 90.50 80 CYS A CA 1
ATOM 638 C C . CYS A 1 80 ? 15.401 2.486 -3.501 1.00 90.50 80 CYS A C 1
ATOM 640 O O . CYS A 1 80 ? 16.265 2.262 -4.338 1.00 90.50 80 CYS A O 1
ATOM 642 N N . ARG A 1 81 ? 15.243 1.697 -2.426 1.00 91.12 81 ARG A N 1
ATOM 643 C CA . ARG A 1 81 ? 16.103 0.526 -2.173 1.00 91.12 81 ARG A CA 1
ATOM 644 C C . ARG A 1 81 ? 16.066 -0.490 -3.310 1.00 91.12 81 ARG A C 1
ATOM 646 O O . ARG A 1 81 ? 17.102 -1.046 -3.644 1.00 91.12 81 ARG A O 1
ATOM 653 N N . ALA A 1 82 ? 14.899 -0.748 -3.893 1.00 87.81 82 ALA A N 1
ATOM 654 C CA . ALA A 1 82 ? 14.767 -1.673 -5.011 1.00 87.81 82 ALA A CA 1
ATOM 655 C C . ALA A 1 82 ? 15.559 -1.203 -6.234 1.00 87.81 82 ALA A C 1
ATOM 657 O O . ALA A 1 82 ? 16.348 -1.968 -6.781 1.00 87.81 82 ALA A O 1
ATOM 658 N N . VAL A 1 83 ? 15.399 0.067 -6.609 1.00 89.62 83 VAL A N 1
ATOM 659 C CA . VAL A 1 83 ? 16.122 0.655 -7.744 1.00 89.62 83 VAL A CA 1
ATOM 660 C C . VAL A 1 83 ? 17.627 0.694 -7.471 1.00 89.62 83 VAL A C 1
ATOM 662 O O . VAL A 1 83 ? 18.406 0.269 -8.313 1.00 89.62 83 VAL A O 1
ATOM 665 N N . MET A 1 84 ? 18.046 1.088 -6.265 1.00 86.50 84 MET A N 1
ATOM 666 C CA . MET A 1 84 ? 19.465 1.132 -5.879 1.00 86.50 84 MET A CA 1
ATOM 667 C C . MET A 1 84 ? 20.130 -0.253 -5.816 1.00 86.50 84 MET A C 1
ATOM 669 O O . MET A 1 84 ? 21.347 -0.354 -5.920 1.00 86.50 84 MET A O 1
ATOM 673 N N . ARG A 1 85 ? 19.355 -1.338 -5.677 1.00 89.44 85 ARG A N 1
ATOM 674 C CA . ARG A 1 85 ? 19.852 -2.720 -5.827 1.00 89.44 85 ARG A CA 1
ATOM 675 C C . ARG A 1 85 ? 20.023 -3.150 -7.290 1.00 89.44 85 ARG A C 1
ATOM 677 O O . ARG A 1 85 ? 20.395 -4.295 -7.529 1.00 89.44 85 ARG A O 1
ATOM 684 N N . GLY A 1 86 ? 19.719 -2.275 -8.248 1.00 86.12 86 GLY A N 1
ATOM 685 C CA . GLY A 1 86 ? 19.736 -2.575 -9.677 1.00 86.12 86 GLY A CA 1
ATOM 686 C C . GLY A 1 86 ? 18.499 -3.332 -10.161 1.00 86.12 86 GLY A C 1
ATOM 687 O O . GLY A 1 86 ? 18.539 -3.952 -11.222 1.00 86.12 86 GLY A O 1
ATOM 688 N N . GLU A 1 87 ? 17.392 -3.336 -9.402 1.00 85.06 87 GLU A N 1
ATOM 689 C CA . GLU A 1 87 ? 16.152 -3.922 -9.918 1.00 85.06 87 GLU A CA 1
ATOM 690 C C . GLU A 1 87 ? 15.657 -3.108 -11.130 1.00 85.06 87 GLU A C 1
ATOM 692 O O . GLU A 1 87 ? 15.540 -1.883 -11.028 1.00 85.06 87 GLU A O 1
ATOM 697 N N . PRO A 1 88 ? 15.288 -3.756 -12.254 1.00 84.44 88 PRO A N 1
ATOM 698 C CA . PRO A 1 88 ? 14.823 -3.043 -13.438 1.00 84.44 88 PRO A CA 1
ATOM 699 C C . PRO A 1 88 ? 13.619 -2.146 -13.135 1.00 84.44 88 PRO A C 1
ATOM 701 O O . PRO A 1 88 ? 12.636 -2.592 -12.533 1.00 84.44 88 PRO A O 1
ATOM 704 N N . ALA A 1 89 ? 13.643 -0.905 -13.623 1.00 82.81 89 ALA A N 1
ATOM 705 C CA . ALA A 1 89 ? 12.612 0.100 -13.351 1.00 82.81 89 ALA A CA 1
ATOM 706 C C . ALA A 1 89 ? 11.189 -0.368 -13.705 1.00 82.81 89 ALA A C 1
ATOM 708 O O . ALA A 1 89 ? 10.235 -0.066 -12.985 1.00 82.81 89 ALA A O 1
ATOM 709 N N . VAL A 1 90 ? 11.039 -1.157 -14.776 1.00 76.00 90 VAL A N 1
ATOM 710 C CA . VAL A 1 90 ? 9.758 -1.774 -15.165 1.00 76.00 90 VAL A CA 1
ATOM 711 C C . VAL A 1 90 ? 9.272 -2.764 -14.107 1.00 76.00 90 VAL A C 1
ATOM 713 O O . VAL A 1 90 ? 8.099 -2.738 -13.742 1.00 76.00 90 VAL A O 1
ATOM 716 N N . SER A 1 91 ? 10.166 -3.598 -13.570 1.00 77.00 91 SER A N 1
ATOM 717 C CA . SER A 1 91 ? 9.841 -4.558 -12.507 1.00 77.00 91 SER A CA 1
ATOM 718 C C . SER A 1 91 ? 9.371 -3.834 -11.244 1.00 77.00 91 SER A C 1
ATOM 720 O O . SER A 1 91 ? 8.319 -4.157 -10.689 1.00 77.00 91 SER A O 1
ATOM 722 N N . VAL A 1 92 ? 10.092 -2.780 -10.848 1.00 83.81 92 VAL A N 1
ATOM 723 C CA . VAL A 1 92 ? 9.732 -1.930 -9.705 1.00 83.81 92 VAL A CA 1
ATOM 724 C C . VAL A 1 92 ? 8.375 -1.253 -9.938 1.00 83.81 92 VAL A C 1
ATOM 726 O O . VAL A 1 92 ? 7.494 -1.326 -9.078 1.00 83.81 92 VAL A O 1
ATOM 729 N N . CYS A 1 93 ? 8.155 -0.656 -11.113 1.00 78.88 93 CYS A N 1
ATOM 730 C CA . CYS A 1 93 ? 6.871 -0.054 -11.479 1.00 78.88 93 CYS A CA 1
ATOM 731 C C . CYS A 1 93 ? 5.718 -1.061 -11.394 1.00 78.88 93 CYS A C 1
ATOM 733 O O . CYS A 1 93 ? 4.694 -0.768 -10.776 1.00 78.88 93 CYS A O 1
ATOM 735 N N . CYS A 1 94 ? 5.887 -2.258 -11.961 1.00 68.75 94 CYS A N 1
ATOM 736 C CA . CYS A 1 94 ? 4.880 -3.315 -11.921 1.00 68.75 94 CYS A CA 1
ATOM 737 C C . CYS A 1 94 ? 4.588 -3.766 -10.487 1.00 68.75 94 CYS A C 1
ATOM 739 O O . CYS A 1 94 ? 3.420 -3.818 -10.101 1.00 68.75 94 CYS A O 1
ATOM 741 N N . ARG A 1 95 ? 5.629 -4.023 -9.682 1.00 73.75 95 ARG A N 1
ATOM 742 C CA . ARG A 1 95 ? 5.491 -4.485 -8.293 1.00 73.75 95 ARG A CA 1
ATOM 743 C C . ARG A 1 95 ? 4.753 -3.478 -7.415 1.00 73.75 95 ARG A C 1
ATOM 745 O O . ARG A 1 95 ? 3.936 -3.869 -6.588 1.00 73.75 95 ARG A O 1
ATOM 752 N N . PHE A 1 96 ? 5.028 -2.186 -7.584 1.00 74.56 96 PHE A N 1
ATOM 753 C CA . PHE A 1 96 ? 4.446 -1.135 -6.742 1.00 74.56 96 PHE A CA 1
ATOM 754 C C . PHE A 1 96 ? 3.227 -0.430 -7.355 1.00 74.56 96 PHE A C 1
ATOM 756 O O . PHE A 1 96 ? 2.679 0.484 -6.721 1.00 74.56 96 PHE A O 1
ATOM 763 N N . GLY A 1 97 ? 2.797 -0.852 -8.551 1.00 69.75 97 GLY A N 1
ATOM 764 C CA . GLY A 1 97 ? 1.663 -0.283 -9.279 1.00 69.75 97 GLY A CA 1
ATOM 765 C C . GLY A 1 97 ? 1.890 1.168 -9.712 1.00 69.75 97 GLY A C 1
ATOM 766 O O . GLY A 1 97 ? 0.970 1.981 -9.646 1.00 69.75 97 GLY A O 1
ATOM 767 N N . LEU A 1 98 ? 3.118 1.517 -10.094 1.00 74.81 98 LEU A N 1
ATOM 768 C CA . LEU A 1 98 ? 3.519 2.878 -10.443 1.00 74.81 98 LEU A CA 1
ATOM 769 C C . LEU A 1 98 ? 3.619 3.056 -11.956 1.00 74.81 98 LEU A C 1
ATOM 771 O O . LEU A 1 98 ? 3.931 2.128 -12.699 1.00 74.81 98 LEU A O 1
ATOM 775 N N . ARG A 1 99 ? 3.389 4.290 -12.398 1.00 75.56 99 ARG A N 1
ATOM 776 C CA . ARG A 1 99 ? 3.853 4.763 -13.701 1.00 75.56 99 ARG A CA 1
ATOM 777 C C . ARG A 1 99 ? 5.290 5.265 -13.556 1.00 75.56 99 ARG A C 1
ATOM 779 O O . ARG A 1 99 ? 5.700 5.651 -12.459 1.00 75.56 99 ARG A O 1
ATOM 786 N N . GLY A 1 100 ? 6.063 5.245 -14.636 1.00 77.38 100 GLY A N 1
ATOM 787 C CA . GLY A 1 100 ? 7.482 5.579 -14.527 1.00 77.38 100 GLY A CA 1
ATOM 788 C C . GLY A 1 100 ? 7.751 7.070 -14.262 1.00 77.38 100 GLY A C 1
ATOM 789 O O . GLY A 1 100 ? 8.693 7.384 -13.546 1.00 77.38 100 GLY A O 1
ATOM 790 N N . ASP A 1 101 ? 6.878 7.986 -14.689 1.00 80.44 101 ASP A N 1
ATOM 791 C CA . ASP A 1 101 ? 6.897 9.399 -14.266 1.00 80.44 101 ASP A CA 1
ATOM 792 C C . ASP A 1 101 ? 6.768 9.540 -12.739 1.00 80.44 101 ASP A C 1
ATOM 794 O O . ASP A 1 101 ? 7.498 10.297 -12.093 1.00 80.44 101 ASP A O 1
ATOM 798 N N . ARG A 1 102 ? 5.882 8.743 -12.130 1.00 83.56 102 ARG A N 1
ATOM 799 C CA . ARG A 1 102 ? 5.740 8.686 -10.676 1.00 83.56 102 ARG A CA 1
ATOM 800 C C . ARG A 1 102 ? 6.974 8.083 -10.010 1.00 83.56 102 ARG A C 1
ATOM 802 O O . ARG A 1 102 ? 7.356 8.562 -8.946 1.00 83.56 102 ARG A O 1
ATOM 809 N N . LEU A 1 103 ? 7.594 7.070 -10.616 1.00 86.12 103 LEU A N 1
ATOM 810 C CA . LEU A 1 103 ? 8.855 6.505 -10.131 1.00 86.12 103 LEU A CA 1
ATOM 811 C C . LEU A 1 103 ? 9.972 7.561 -10.135 1.00 86.12 103 LEU A C 1
ATOM 813 O O . LEU A 1 103 ? 10.603 7.753 -9.101 1.00 86.12 103 LEU A O 1
ATOM 817 N N . LEU A 1 104 ? 10.157 8.300 -11.236 1.00 87.62 104 LEU A N 1
ATOM 818 C CA . LEU A 1 104 ? 11.144 9.386 -11.320 1.00 87.62 104 LEU A CA 1
ATOM 819 C C . LEU A 1 104 ? 10.911 10.457 -10.255 1.00 87.62 104 LEU A C 1
ATOM 821 O O . LEU A 1 104 ? 11.847 10.868 -9.577 1.00 87.62 104 LEU A O 1
ATOM 825 N N . SER A 1 105 ? 9.656 10.877 -10.069 1.00 87.00 105 SER A N 1
ATOM 826 C CA . SER A 1 105 ? 9.293 11.850 -9.034 1.00 87.00 105 SER A CA 1
ATOM 827 C C . SER A 1 105 ? 9.644 11.362 -7.625 1.00 87.00 105 SER A C 1
ATOM 829 O O . SER A 1 105 ? 10.095 12.162 -6.808 1.00 87.00 105 SER A O 1
ATOM 831 N N . ILE A 1 106 ? 9.446 10.071 -7.335 1.00 89.12 106 ILE A N 1
ATOM 832 C CA . ILE A 1 106 ? 9.798 9.478 -6.039 1.00 89.12 106 ILE A CA 1
ATOM 833 C C . ILE A 1 106 ? 11.315 9.445 -5.864 1.00 89.12 106 ILE A C 1
ATOM 835 O O . ILE A 1 106 ? 11.796 9.881 -4.823 1.00 89.12 106 ILE A O 1
ATOM 839 N N . LEU A 1 107 ? 12.059 8.972 -6.864 1.00 90.69 107 LEU A N 1
ATOM 840 C CA . LEU A 1 107 ? 13.516 8.874 -6.782 1.00 90.69 107 LEU A CA 1
ATOM 841 C C . LEU A 1 107 ? 14.143 10.253 -6.587 1.00 90.69 107 LEU A C 1
ATOM 843 O O . LEU A 1 107 ? 14.826 10.462 -5.593 1.00 90.69 107 LEU A O 1
ATOM 847 N N . ARG A 1 108 ? 13.799 11.227 -7.436 1.00 89.31 108 ARG A N 1
ATOM 848 C CA . ARG A 1 108 ? 14.312 12.603 -7.342 1.00 89.31 108 ARG A CA 1
ATOM 849 C C . ARG A 1 108 ? 14.104 13.238 -5.964 1.00 89.31 108 ARG A C 1
ATOM 851 O O . ARG A 1 108 ? 14.910 14.042 -5.523 1.00 89.31 108 ARG A O 1
ATOM 858 N N . ALA A 1 109 ? 13.008 12.898 -5.289 1.00 86.69 109 ALA A N 1
ATOM 859 C CA . ALA A 1 109 ? 12.692 13.439 -3.972 1.00 86.69 109 ALA A CA 1
ATOM 860 C C . ALA A 1 109 ? 13.395 12.716 -2.805 1.00 86.69 109 ALA A C 1
ATOM 862 O O . ALA A 1 109 ? 13.303 13.195 -1.678 1.00 86.69 109 ALA A O 1
ATOM 863 N N . ASN A 1 110 ? 14.019 11.553 -3.031 1.00 85.94 110 ASN A N 1
ATOM 864 C CA . ASN A 1 110 ? 14.483 10.663 -1.957 1.00 85.94 110 ASN A CA 1
ATOM 865 C C . ASN A 1 110 ? 15.927 10.148 -2.115 1.00 85.94 110 ASN A C 1
ATOM 867 O O . ASN A 1 110 ? 16.426 9.534 -1.174 1.00 85.94 110 ASN A O 1
ATOM 871 N N . ILE A 1 111 ? 16.589 10.370 -3.254 1.00 86.94 111 ILE A N 1
ATOM 872 C CA . ILE A 1 111 ? 17.999 10.002 -3.484 1.00 86.94 111 ILE A CA 1
ATOM 873 C C . ILE A 1 111 ? 18.818 11.233 -3.893 1.00 86.94 111 ILE A C 1
ATOM 875 O O . ILE A 1 111 ? 18.249 12.278 -4.210 1.00 86.94 111 ILE A O 1
ATOM 879 N N . GLY A 1 112 ? 20.147 11.133 -3.859 1.00 85.94 112 GLY A N 1
ATOM 880 C CA . GLY A 1 112 ? 21.027 12.228 -4.261 1.00 85.94 112 GLY A CA 1
ATOM 881 C C . GLY A 1 112 ? 20.956 12.517 -5.764 1.00 85.94 112 GLY A C 1
ATOM 882 O O . GLY A 1 112 ? 20.748 11.614 -6.572 1.00 85.94 112 GLY A O 1
ATOM 883 N N . GLU A 1 113 ? 21.189 13.773 -6.159 1.00 85.12 113 GLU A N 1
ATOM 884 C CA . GLU A 1 113 ? 21.100 14.214 -7.566 1.00 85.12 113 GLU A CA 1
ATOM 885 C C . GLU A 1 113 ? 22.008 13.392 -8.503 1.00 85.12 113 GLU A C 1
ATOM 887 O O . GLU A 1 113 ? 21.604 13.025 -9.603 1.00 85.12 113 GLU A O 1
ATOM 892 N N . ALA A 1 114 ? 23.212 13.028 -8.048 1.00 84.50 114 ALA A N 1
ATOM 893 C CA . ALA A 1 114 ? 24.152 12.212 -8.822 1.00 84.50 114 ALA A CA 1
ATOM 894 C C . ALA A 1 114 ? 23.649 10.773 -9.063 1.00 84.50 114 ALA A C 1
ATOM 896 O O . ALA A 1 114 ? 23.814 10.218 -10.152 1.00 84.50 114 ALA A O 1
ATOM 897 N N . GLU A 1 115 ? 23.016 10.170 -8.054 1.00 85.06 115 GLU A N 1
ATOM 898 C CA . GLU A 1 115 ? 22.428 8.828 -8.146 1.00 85.06 115 GLU A CA 1
ATOM 899 C C . GLU A 1 115 ? 21.212 8.851 -9.076 1.00 85.06 115 GLU A C 1
ATOM 901 O O . GLU A 1 115 ? 21.042 7.972 -9.921 1.00 85.06 115 GLU A O 1
ATOM 906 N N . PHE A 1 116 ? 20.394 9.901 -8.960 1.00 87.62 116 PHE A N 1
ATOM 907 C CA . PHE A 1 116 ? 19.234 10.107 -9.814 1.00 87.62 116 PHE A CA 1
ATOM 908 C C . PHE A 1 116 ? 19.615 10.250 -11.285 1.00 87.62 116 PHE A C 1
ATOM 910 O O . PHE A 1 116 ? 19.041 9.546 -12.112 1.00 87.62 116 PHE A O 1
ATOM 917 N N . GLU A 1 117 ? 20.589 11.097 -11.621 1.00 85.38 117 GLU A N 1
ATOM 918 C CA . GLU A 1 117 ? 20.961 11.333 -13.021 1.00 85.38 117 GLU A CA 1
ATOM 919 C C . GLU A 1 117 ? 21.545 10.074 -13.683 1.00 85.38 117 GLU A C 1
ATOM 921 O O . GLU A 1 117 ? 21.274 9.802 -14.852 1.00 85.38 117 GLU A O 1
ATOM 926 N N . THR A 1 118 ? 22.248 9.237 -12.911 1.00 83.69 118 THR A N 1
ATOM 927 C CA . THR A 1 118 ? 22.745 7.932 -13.381 1.00 83.69 118 THR A CA 1
ATOM 928 C C . THR A 1 118 ? 21.591 7.006 -13.779 1.00 83.69 118 THR A C 1
ATOM 930 O O . THR A 1 118 ? 21.605 6.403 -14.850 1.00 83.69 118 THR A O 1
ATOM 933 N N . LEU A 1 119 ? 20.553 6.931 -12.942 1.00 82.00 119 LEU A N 1
ATOM 934 C CA . LEU A 1 119 ? 19.391 6.060 -13.150 1.00 82.00 119 LEU A CA 1
ATOM 935 C C . LEU A 1 119 ? 18.384 6.629 -14.159 1.00 82.00 119 LEU A C 1
ATOM 937 O O . LEU A 1 119 ? 17.583 5.894 -14.740 1.00 82.00 119 LEU A O 1
ATOM 941 N N . ARG A 1 12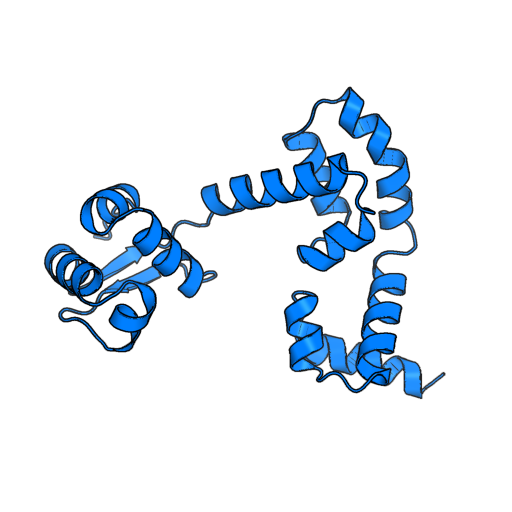0 ? 18.391 7.948 -14.358 1.00 82.94 120 ARG A N 1
ATOM 942 C CA . ARG A 1 120 ? 17.402 8.667 -15.157 1.00 82.94 120 ARG A CA 1
ATOM 943 C C . ARG A 1 120 ? 17.333 8.152 -16.588 1.00 82.94 120 ARG A C 1
ATOM 945 O O . ARG A 1 120 ? 16.234 7.883 -17.058 1.00 82.94 120 ARG A O 1
ATOM 952 N N . SER A 1 121 ? 18.474 7.965 -17.247 1.00 74.75 121 SER A N 1
ATOM 953 C CA . SER A 1 121 ? 18.530 7.499 -18.640 1.00 74.75 121 SER A CA 1
ATOM 954 C C . SER A 1 121 ? 17.931 6.092 -18.818 1.00 74.75 121 SER A C 1
ATOM 956 O O . SER A 1 121 ? 17.135 5.857 -19.732 1.00 74.75 121 SER A O 1
ATOM 958 N N . GLU A 1 122 ? 18.211 5.171 -17.892 1.00 73.62 122 GLU A N 1
ATOM 959 C CA . GLU A 1 122 ? 17.644 3.815 -17.877 1.00 73.62 122 GLU A CA 1
ATOM 960 C C . GLU A 1 122 ? 16.125 3.836 -17.652 1.00 73.62 122 GLU A C 1
ATOM 962 O O . GLU A 1 122 ? 15.361 3.114 -18.305 1.00 73.62 122 GLU A O 1
ATOM 967 N N . ILE A 1 123 ? 15.664 4.701 -16.747 1.00 72.38 123 ILE A N 1
ATOM 968 C CA . ILE A 1 123 ? 14.250 4.827 -16.397 1.00 72.38 123 ILE A CA 1
ATOM 969 C C . ILE A 1 123 ? 13.465 5.544 -17.503 1.00 72.38 123 ILE A C 1
ATOM 971 O O . ILE A 1 123 ? 12.366 5.110 -17.848 1.00 72.38 123 ILE A O 1
ATOM 975 N N . GLU A 1 124 ? 14.008 6.605 -18.100 1.00 73.31 124 GLU A N 1
ATOM 976 C CA . GLU A 1 124 ? 13.397 7.331 -19.220 1.00 73.31 124 GLU A CA 1
ATOM 977 C C . GLU A 1 124 ? 13.226 6.425 -20.442 1.00 73.31 124 GLU A C 1
ATOM 979 O O . GLU A 1 124 ? 12.173 6.451 -21.081 1.00 73.31 124 GLU A O 1
ATOM 984 N N . THR A 1 125 ? 14.177 5.521 -20.691 1.00 64.62 125 THR A N 1
ATOM 985 C CA . THR A 1 125 ? 14.052 4.483 -21.729 1.00 64.62 125 THR A CA 1
ATOM 986 C C . THR A 1 125 ? 12.874 3.533 -21.447 1.00 64.62 125 THR A C 1
ATOM 988 O O . THR A 1 125 ? 12.169 3.098 -22.362 1.00 64.62 125 THR A O 1
ATOM 991 N N . CYS A 1 126 ? 12.574 3.267 -20.171 1.00 58.00 126 CYS A N 1
ATOM 992 C CA . CYS A 1 126 ? 11.412 2.474 -19.756 1.00 58.00 126 CYS A CA 1
ATOM 993 C C . CYS A 1 126 ? 10.079 3.251 -19.845 1.00 58.00 126 CYS A C 1
ATOM 995 O O . CYS A 1 126 ? 9.035 2.653 -20.131 1.00 58.00 126 CYS A O 1
ATOM 997 N N . ILE A 1 127 ? 10.104 4.569 -19.610 1.00 58.78 127 ILE A N 1
ATOM 998 C CA . ILE A 1 127 ? 8.938 5.473 -19.652 1.00 58.78 127 ILE A CA 1
ATOM 999 C C . ILE A 1 127 ? 8.535 5.805 -21.086 1.00 58.78 127 ILE A C 1
ATOM 1001 O O . ILE A 1 127 ? 7.343 5.897 -21.377 1.00 58.78 127 ILE A O 1
ATOM 1005 N N . GLY A 1 128 ? 9.523 5.972 -21.966 1.00 50.47 128 GLY A N 1
ATOM 1006 C CA . GLY A 1 128 ? 9.336 6.490 -23.313 1.00 50.47 128 GLY A CA 1
ATOM 1007 C C . GLY A 1 128 ? 8.660 5.526 -24.280 1.00 50.47 128 GLY A C 1
ATOM 1008 O O . GLY A 1 128 ? 7.965 6.000 -25.170 1.00 50.47 128 GLY A O 1
ATOM 1009 N N . TYR A 1 129 ? 8.820 4.201 -24.130 1.00 45.91 129 TYR A N 1
ATOM 1010 C CA . TYR A 1 129 ? 8.367 3.295 -25.199 1.00 45.91 129 TYR A CA 1
ATOM 1011 C C . TYR A 1 129 ? 7.864 1.895 -24.820 1.00 45.91 129 TYR A C 1
ATOM 1013 O O . TYR A 1 129 ? 7.231 1.271 -25.661 1.00 45.91 129 TYR A O 1
ATOM 1021 N N . ASN A 1 130 ? 8.060 1.367 -23.604 1.00 51.19 130 ASN A N 1
ATOM 1022 C CA . ASN A 1 130 ? 7.798 -0.069 -23.381 1.00 51.19 130 ASN A CA 1
ATOM 1023 C C . ASN A 1 130 ? 7.123 -0.455 -22.059 1.00 51.19 130 ASN A C 1
ATOM 1025 O O . ASN A 1 130 ? 6.718 -1.603 -21.917 1.00 51.19 130 ASN A O 1
ATOM 1029 N N . GLY A 1 131 ? 6.908 0.460 -21.108 1.00 56.09 131 GLY A N 1
ATOM 1030 C CA . GLY A 1 131 ? 6.303 0.096 -19.819 1.00 56.09 131 GLY A CA 1
ATOM 1031 C C . GLY A 1 131 ? 4.876 -0.465 -19.926 1.00 56.09 131 GLY A C 1
ATOM 1032 O O . GLY A 1 131 ? 4.539 -1.429 -19.244 1.00 56.09 131 GLY A O 1
ATOM 1033 N N . LEU A 1 132 ? 4.033 0.099 -20.800 1.00 64.75 132 LEU A N 1
ATOM 1034 C CA . LEU A 1 132 ? 2.660 -0.385 -20.988 1.00 64.75 132 LEU A CA 1
ATOM 1035 C C . LEU A 1 132 ? 2.618 -1.662 -21.839 1.00 64.75 132 LEU A C 1
ATOM 1037 O O . LEU A 1 132 ? 1.899 -2.596 -21.498 1.00 64.75 132 LEU A O 1
ATOM 1041 N N . ALA A 1 133 ? 3.413 -1.712 -22.911 1.00 66.69 133 ALA A N 1
ATOM 1042 C CA . ALA A 1 133 ? 3.489 -2.857 -23.814 1.00 66.69 133 ALA A CA 1
ATOM 1043 C C . ALA A 1 133 ? 4.086 -4.090 -23.119 1.00 66.69 133 ALA A C 1
ATOM 1045 O O . ALA A 1 133 ? 3.460 -5.145 -23.130 1.00 66.69 133 ALA A O 1
ATOM 1046 N N . ALA A 1 134 ? 5.210 -3.941 -22.412 1.00 70.06 134 ALA A N 1
ATOM 1047 C CA . ALA A 1 134 ? 5.810 -5.016 -21.623 1.00 70.06 134 ALA A CA 1
ATOM 1048 C C . ALA A 1 134 ? 4.883 -5.472 -20.487 1.00 70.06 134 ALA A C 1
ATOM 1050 O O . ALA A 1 134 ? 4.747 -6.666 -20.229 1.00 70.06 134 ALA A O 1
ATOM 1051 N N . ARG A 1 135 ? 4.171 -4.539 -19.835 1.00 74.81 135 ARG A N 1
ATOM 1052 C CA . ARG A 1 135 ? 3.154 -4.885 -18.830 1.00 74.81 135 ARG A CA 1
ATOM 1053 C C . ARG A 1 135 ? 1.991 -5.662 -19.447 1.00 74.81 135 ARG A C 1
ATOM 1055 O O . ARG A 1 135 ? 1.531 -6.624 -18.841 1.00 74.81 135 ARG A O 1
ATOM 1062 N N . HIS A 1 136 ? 1.519 -5.276 -20.632 1.00 83.25 136 HIS A N 1
ATOM 1063 C CA . HIS A 1 136 ? 0.485 -6.014 -21.359 1.00 83.25 136 HIS A CA 1
ATOM 1064 C C . HIS A 1 136 ? 0.967 -7.412 -21.750 1.00 83.25 136 HIS A C 1
ATOM 1066 O O . HIS A 1 136 ? 0.248 -8.375 -21.508 1.00 83.25 136 HIS A O 1
ATOM 1072 N N . GLU A 1 137 ? 2.187 -7.537 -22.273 1.00 82.44 137 GLU A N 1
ATOM 1073 C CA . GLU A 1 137 ? 2.798 -8.821 -22.625 1.00 82.44 137 GLU A CA 1
ATOM 1074 C C . GLU A 1 137 ? 2.911 -9.737 -21.396 1.00 82.44 137 GLU A C 1
ATOM 1076 O O . GLU A 1 137 ? 2.572 -10.917 -21.448 1.00 82.44 137 GLU A O 1
ATOM 1081 N N . GLN A 1 138 ? 3.321 -9.194 -20.249 1.00 82.94 138 GLN A N 1
ATOM 1082 C CA . GLN A 1 138 ? 3.445 -9.957 -19.009 1.00 82.94 138 GLN A CA 1
ATOM 1083 C C . GLN A 1 138 ? 2.079 -10.377 -18.442 1.00 82.94 138 GLN A C 1
ATOM 1085 O O . GLN A 1 138 ? 1.933 -11.495 -17.948 1.00 82.94 138 GLN A O 1
ATOM 1090 N N . ILE A 1 139 ? 1.062 -9.514 -18.556 1.00 86.50 139 ILE A N 1
ATOM 1091 C CA . ILE A 1 139 ? -0.334 -9.857 -18.250 1.00 86.50 139 ILE A CA 1
ATOM 1092 C C . ILE A 1 139 ? -0.808 -10.991 -19.165 1.00 86.50 139 ILE A C 1
ATOM 1094 O O . ILE A 1 139 ? -1.373 -11.968 -18.679 1.00 86.50 139 ILE A O 1
ATOM 1098 N N . GLN A 1 140 ? -0.535 -10.903 -20.467 1.00 88.31 140 GLN A N 1
ATOM 1099 C CA . GLN A 1 140 ? -0.919 -11.917 -21.447 1.00 88.31 140 GLN A CA 1
ATOM 1100 C C . GLN A 1 140 ? -0.243 -13.263 -21.175 1.00 88.31 140 GLN A C 1
ATOM 1102 O O . GLN A 1 140 ? -0.937 -14.274 -21.126 1.00 88.31 140 GLN A O 1
ATOM 1107 N N . LYS A 1 141 ? 1.071 -13.291 -20.912 1.00 89.00 141 LYS A N 1
ATOM 1108 C CA . LYS A 1 141 ? 1.801 -14.525 -20.569 1.00 89.00 141 LYS A CA 1
ATOM 1109 C C . LYS A 1 141 ? 1.213 -15.223 -19.342 1.00 89.00 141 LYS A C 1
ATOM 1111 O O . LYS A 1 141 ? 1.069 -16.440 -19.345 1.00 89.00 141 LYS A O 1
ATOM 1116 N N . ARG A 1 142 ? 0.833 -14.465 -18.309 1.00 91.19 142 ARG A N 1
ATOM 1117 C CA . ARG A 1 142 ? 0.245 -15.024 -17.078 1.00 91.19 142 ARG A CA 1
ATOM 1118 C C . ARG A 1 142 ? -1.176 -15.540 -17.288 1.00 91.19 142 ARG A C 1
ATOM 1120 O O . ARG A 1 142 ? -1.509 -16.609 -16.787 1.00 91.19 142 ARG A O 1
ATOM 1127 N N . LEU A 1 143 ? -1.987 -14.835 -18.077 1.00 91.31 143 LEU A N 1
ATOM 1128 C CA . LEU A 1 143 ? -3.307 -15.331 -18.481 1.00 91.31 143 LEU A CA 1
ATOM 1129 C C . LEU A 1 143 ? -3.189 -16.606 -19.334 1.00 91.31 143 LEU A C 1
ATOM 1131 O O . LEU A 1 143 ? -3.929 -17.557 -19.104 1.00 91.31 143 LEU A O 1
ATOM 1135 N N . ALA A 1 144 ? -2.229 -16.660 -20.264 1.00 88.81 144 ALA A N 1
ATOM 1136 C CA . ALA A 1 144 ? -1.950 -17.845 -21.079 1.00 88.81 144 ALA A CA 1
ATOM 1137 C C . ALA A 1 144 ? -1.435 -19.033 -20.246 1.00 88.81 144 ALA A C 1
ATOM 1139 O O . ALA A 1 144 ? -1.740 -20.179 -20.559 1.00 88.81 144 ALA A O 1
ATOM 1140 N N . ALA A 1 145 ? -0.718 -18.766 -19.150 1.00 90.56 145 ALA A N 1
ATOM 1141 C CA . ALA A 1 145 ? -0.307 -19.771 -18.168 1.00 90.56 145 ALA A CA 1
ATOM 1142 C C . ALA A 1 145 ? -1.458 -20.267 -17.262 1.00 90.56 145 ALA A C 1
ATOM 1144 O O . ALA A 1 145 ? -1.228 -21.085 -16.374 1.00 90.56 145 ALA A O 1
ATOM 1145 N N . GLY A 1 146 ? -2.690 -19.785 -17.467 1.00 92.88 146 GLY A N 1
ATOM 1146 C CA . GLY A 1 146 ? -3.880 -20.219 -16.733 1.00 92.88 146 GLY A CA 1
ATOM 1147 C C . GLY A 1 146 ? -4.132 -19.472 -15.423 1.00 92.88 146 GLY A C 1
ATOM 1148 O O . GLY A 1 146 ? -5.008 -19.867 -14.652 1.00 92.88 146 GLY A O 1
ATOM 1149 N N . GLU A 1 147 ? -3.404 -18.387 -15.141 1.00 93.06 147 GLU A N 1
ATOM 1150 C CA . GLU A 1 147 ? -3.697 -17.581 -13.959 1.00 93.06 147 GLU A CA 1
ATOM 1151 C C . GLU A 1 147 ? -5.045 -16.864 -14.076 1.00 93.06 147 GLU A C 1
ATOM 1153 O O . GLU A 1 147 ? -5.435 -16.355 -15.128 1.00 93.06 147 GLU A O 1
ATOM 1158 N N . THR A 1 148 ? -5.757 -16.759 -12.952 1.00 95.12 148 THR A N 1
ATOM 1159 C CA . THR A 1 148 ? -7.047 -16.067 -12.926 1.00 95.12 148 THR A CA 1
ATOM 1160 C C . THR A 1 148 ? -6.874 -14.556 -13.093 1.00 95.12 148 THR A C 1
ATOM 1162 O O . THR A 1 148 ? -5.953 -13.947 -12.542 1.00 95.12 148 THR A O 1
ATOM 1165 N N . ILE A 1 149 ? -7.825 -13.917 -13.782 1.00 93.31 149 ILE A N 1
ATOM 1166 C CA . ILE A 1 149 ? -7.868 -12.456 -13.984 1.00 93.31 149 ILE A CA 1
ATOM 1167 C C . ILE A 1 149 ? -7.734 -11.711 -12.652 1.00 93.31 149 ILE A C 1
ATOM 1169 O O . ILE A 1 149 ? -7.001 -10.732 -12.565 1.00 93.31 149 ILE A O 1
ATOM 1173 N N . THR A 1 150 ? -8.401 -12.190 -11.598 1.00 89.56 150 THR A N 1
ATOM 1174 C CA . THR A 1 150 ? -8.355 -11.591 -10.257 1.00 89.56 150 THR A CA 1
ATOM 1175 C C . THR A 1 150 ? -6.961 -11.670 -9.629 1.00 89.56 150 THR A C 1
ATOM 1177 O O . THR A 1 150 ? -6.522 -10.702 -9.007 1.00 89.56 150 THR A O 1
ATOM 1180 N N . SER A 1 151 ? -6.252 -12.792 -9.803 1.00 84.19 151 SER A N 1
ATOM 1181 C CA . SER A 1 151 ? -4.868 -12.963 -9.333 1.00 84.19 151 SER A CA 1
ATOM 1182 C C . SER A 1 151 ? -3.923 -11.999 -10.050 1.00 84.19 151 SER A C 1
ATOM 1184 O O . SER A 1 151 ? -3.190 -11.234 -9.414 1.00 84.19 151 SER A O 1
ATOM 1186 N N . VAL A 1 152 ? -4.012 -11.962 -11.382 1.00 85.06 152 VAL A N 1
ATOM 1187 C CA . VAL A 1 152 ? -3.200 -11.078 -12.222 1.00 85.06 152 VAL A CA 1
ATOM 1188 C C . VAL A 1 152 ? -3.489 -9.615 -11.878 1.00 85.06 152 VAL A C 1
ATOM 1190 O O . VAL A 1 152 ? -2.567 -8.866 -11.558 1.00 85.06 152 VAL A O 1
ATOM 1193 N N . ALA A 1 153 ? -4.760 -9.215 -11.817 1.00 79.62 153 ALA A N 1
ATOM 1194 C CA . ALA A 1 153 ? -5.175 -7.861 -11.459 1.00 79.62 153 ALA A CA 1
ATOM 1195 C C . ALA A 1 153 ? -4.629 -7.424 -10.095 1.00 79.62 153 ALA A C 1
ATOM 1197 O O . ALA A 1 153 ? -4.044 -6.346 -9.988 1.00 79.62 153 ALA A O 1
ATOM 1198 N N . ARG A 1 154 ? -4.729 -8.284 -9.074 1.00 75.81 154 ARG A N 1
ATOM 1199 C CA . ARG A 1 154 ? -4.175 -8.012 -7.742 1.00 75.81 154 ARG A CA 1
ATOM 1200 C C . ARG A 1 154 ? -2.661 -7.807 -7.789 1.00 75.81 154 ARG A C 1
ATOM 1202 O O . ARG A 1 154 ? -2.171 -6.852 -7.199 1.00 75.81 154 ARG A O 1
ATOM 1209 N N . SER A 1 155 ? -1.936 -8.660 -8.510 1.00 68.00 155 SER A N 1
ATOM 1210 C CA . SER A 1 155 ? -0.469 -8.593 -8.579 1.00 68.00 155 SER A CA 1
ATOM 1211 C C . SER A 1 155 ? 0.070 -7.342 -9.279 1.00 68.00 155 SER A C 1
ATOM 1213 O O . SER A 1 155 ? 1.155 -6.880 -8.949 1.00 68.00 155 SER A O 1
ATOM 1215 N N . PHE A 1 156 ? -0.699 -6.773 -10.210 1.00 71.44 156 PHE A N 1
ATOM 1216 C CA . PHE A 1 156 ? -0.332 -5.552 -10.928 1.00 71.44 156 PHE A CA 1
ATOM 1217 C C . PHE A 1 156 ? -1.030 -4.296 -10.384 1.00 71.44 156 PHE A C 1
ATOM 1219 O O . PHE A 1 156 ? -0.850 -3.221 -10.959 1.00 71.44 156 PHE A O 1
ATOM 1226 N N . GLY A 1 157 ? -1.852 -4.405 -9.333 1.00 69.44 157 GLY A N 1
ATOM 1227 C CA . GLY A 1 157 ? -2.635 -3.284 -8.800 1.00 69.44 157 GLY A CA 1
ATOM 1228 C C . GLY A 1 157 ? -3.638 -2.711 -9.810 1.00 69.44 157 GLY A C 1
ATOM 1229 O O . GLY A 1 157 ? -3.802 -1.497 -9.904 1.00 69.44 157 GLY A O 1
ATOM 1230 N N . LEU A 1 158 ? -4.253 -3.574 -10.619 1.00 79.56 158 LEU A N 1
ATOM 1231 C CA . LEU A 1 158 ? -5.163 -3.212 -11.706 1.00 79.56 158 LEU A CA 1
ATOM 1232 C C . LEU A 1 158 ? -6.612 -3.570 -11.389 1.00 79.56 158 LEU A C 1
ATOM 1234 O O . LEU A 1 158 ? -6.903 -4.420 -10.552 1.00 79.56 158 LEU A O 1
ATOM 1238 N N . ASN A 1 159 ? -7.528 -2.953 -12.132 1.00 80.06 159 ASN A N 1
ATOM 1239 C CA . ASN A 1 159 ? -8.920 -3.379 -12.171 1.00 80.06 159 ASN A CA 1
ATOM 1240 C C . ASN A 1 159 ? -9.039 -4.696 -12.980 1.00 80.06 159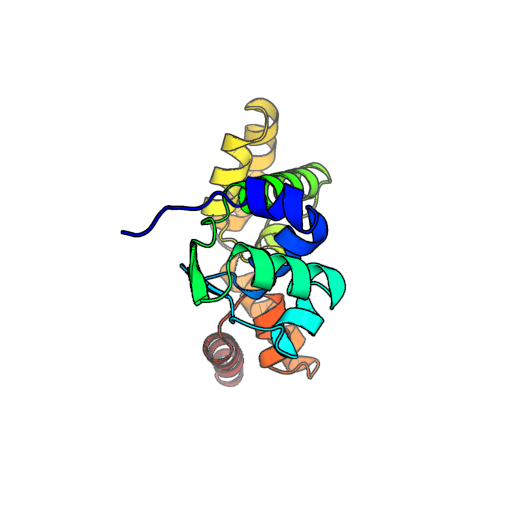 ASN A C 1
ATOM 1242 O O . ASN A 1 159 ? -8.527 -4.744 -14.104 1.00 80.06 159 ASN A O 1
ATOM 1246 N N . PRO A 1 160 ? -9.723 -5.742 -12.469 1.00 85.88 160 PRO A N 1
ATOM 1247 C CA . PRO A 1 160 ? -9.976 -6.989 -13.200 1.00 85.88 160 PRO A CA 1
ATOM 1248 C C . PRO A 1 160 ? -10.552 -6.797 -14.610 1.00 85.88 160 PRO A C 1
ATOM 1250 O O . PRO A 1 160 ? -10.150 -7.495 -15.538 1.00 85.88 160 PRO A O 1
ATOM 1253 N N . THR A 1 161 ? -11.436 -5.815 -14.801 1.00 87.00 161 THR A N 1
ATOM 1254 C CA . THR A 1 161 ? -12.023 -5.495 -16.110 1.00 87.00 161 THR A CA 1
ATOM 1255 C C . THR A 1 161 ? -10.961 -5.055 -17.115 1.00 87.00 161 THR A C 1
ATOM 1257 O O . THR A 1 161 ? -11.001 -5.451 -18.275 1.00 87.00 161 THR A O 1
ATOM 1260 N N . TRP A 1 162 ? -9.961 -4.297 -16.667 1.00 83.25 162 TRP A N 1
ATOM 1261 C CA . TRP A 1 162 ? -8.875 -3.829 -17.529 1.00 83.25 162 TRP A CA 1
ATOM 1262 C C . TRP A 1 162 ? -7.942 -4.977 -17.946 1.00 83.25 162 TRP A C 1
ATOM 1264 O O . TRP A 1 162 ? -7.509 -5.056 -19.092 1.00 83.25 162 TRP A O 1
ATOM 1274 N N . VAL A 1 163 ? -7.693 -5.931 -17.041 1.00 87.00 163 VAL A N 1
ATOM 1275 C CA . VAL A 1 163 ? -6.935 -7.160 -17.345 1.00 87.00 163 VAL A CA 1
ATOM 1276 C C . VAL A 1 163 ? -7.675 -8.034 -18.363 1.00 87.00 163 VAL A C 1
ATOM 1278 O O . VAL A 1 163 ? -7.059 -8.543 -19.300 1.00 87.00 163 VAL A O 1
ATOM 1281 N N . LEU A 1 164 ? -9.000 -8.160 -18.230 1.00 88.62 164 LEU A N 1
ATOM 1282 C CA . LEU A 1 164 ? -9.847 -8.851 -19.206 1.00 88.62 164 LEU A CA 1
ATOM 1283 C C . LEU A 1 164 ? -9.746 -8.206 -20.601 1.00 88.62 164 LEU A C 1
ATOM 1285 O O . LEU A 1 164 ? -9.632 -8.914 -21.600 1.00 88.62 164 LEU A O 1
ATOM 1289 N N . GLU A 1 165 ? -9.781 -6.874 -20.687 1.00 86.56 165 GLU A N 1
ATOM 1290 C CA . GLU A 1 165 ? -9.653 -6.151 -21.960 1.00 86.56 165 GLU A CA 1
ATOM 1291 C C . GLU A 1 165 ? -8.300 -6.382 -22.643 1.00 86.56 165 GLU A C 1
ATOM 1293 O O . GLU A 1 165 ? -8.253 -6.567 -23.860 1.00 86.56 165 GLU A O 1
ATOM 1298 N N . ILE A 1 166 ? -7.211 -6.433 -21.873 1.00 85.44 166 ILE A N 1
ATOM 1299 C CA . ILE A 1 166 ? -5.869 -6.735 -22.397 1.00 85.44 166 ILE A CA 1
ATOM 1300 C C . ILE A 1 166 ? -5.797 -8.155 -22.959 1.00 85.44 166 ILE A C 1
ATOM 1302 O O . ILE A 1 166 ? -5.233 -8.352 -24.037 1.00 85.44 166 ILE A O 1
ATOM 1306 N N . GLY A 1 167 ? -6.398 -9.129 -22.268 1.00 81.50 167 GLY A N 1
ATOM 1307 C CA . GLY A 1 167 ? -6.484 -10.507 -22.755 1.00 81.50 167 GLY A CA 1
ATOM 1308 C C . GLY A 1 167 ? -7.277 -10.613 -24.062 1.00 81.50 167 GLY A C 1
ATOM 1309 O O . GLY A 1 167 ? -6.835 -11.257 -25.008 1.00 81.50 167 GLY A O 1
ATOM 1310 N N . LYS A 1 168 ? -8.411 -9.907 -24.171 1.00 83.19 168 LYS A N 1
ATOM 1311 C CA . LYS A 1 168 ? -9.253 -9.913 -25.385 1.00 83.19 168 LYS A CA 1
ATOM 1312 C C . LYS A 1 168 ? -8.559 -9.335 -26.620 1.00 83.19 168 LYS A C 1
ATOM 1314 O O . LYS A 1 168 ? -8.866 -9.756 -27.732 1.00 83.19 168 LYS A O 1
ATOM 1319 N N . ARG A 1 169 ? -7.647 -8.373 -26.449 1.00 70.88 169 ARG A N 1
ATOM 1320 C CA . ARG A 1 169 ? -6.910 -7.764 -27.568 1.00 70.88 169 ARG A CA 1
ATOM 1321 C C . ARG A 1 169 ? -5.925 -8.726 -28.240 1.00 70.88 169 ARG A C 1
ATOM 1323 O O . ARG A 1 169 ? -5.637 -8.513 -29.409 1.00 70.88 169 ARG A O 1
ATOM 1330 N N . SER A 1 170 ? -5.457 -9.777 -27.557 1.00 61.09 170 SER A N 1
ATOM 1331 C CA . SER A 1 170 ? -4.554 -10.769 -28.167 1.00 61.09 170 SER A CA 1
ATOM 1332 C C . SER A 1 170 ? -5.288 -11.826 -28.997 1.00 61.09 170 SER A C 1
ATOM 1334 O O . SER A 1 170 ? -4.677 -12.425 -29.865 1.00 61.09 170 SER A O 1
ATOM 1336 N N . ALA A 1 171 ? -6.583 -12.056 -28.756 1.00 54.72 171 ALA A N 1
ATOM 1337 C CA . ALA A 1 171 ? -7.376 -13.043 -29.498 1.00 54.72 171 ALA A CA 1
ATOM 1338 C C . ALA A 1 171 ? -7.874 -12.532 -30.867 1.00 54.72 171 ALA A C 1
ATOM 1340 O O . ALA A 1 171 ? -8.556 -13.257 -31.585 1.00 54.72 171 ALA A O 1
ATOM 1341 N N . LYS A 1 172 ? -7.601 -11.261 -31.193 1.00 49.28 172 LYS A N 1
ATOM 1342 C CA . LYS A 1 172 ? -8.007 -10.591 -32.440 1.00 49.28 172 LYS A CA 1
ATOM 1343 C C . LYS A 1 172 ? -6.834 -10.255 -33.374 1.00 49.28 172 LYS A C 1
ATOM 1345 O O . LYS A 1 172 ? -7.081 -9.636 -34.406 1.00 49.28 172 LYS A O 1
ATOM 1350 N N . ALA A 1 173 ? -5.606 -10.605 -32.996 1.00 44.44 173 ALA A N 1
ATOM 1351 C CA . ALA A 1 173 ? -4.410 -10.511 -33.832 1.00 44.44 173 ALA A CA 1
ATOM 1352 C C . ALA A 1 173 ? -4.046 -11.913 -34.326 1.00 44.44 173 ALA A C 1
ATOM 1354 O O . ALA A 1 173 ? -3.609 -12.014 -35.490 1.00 44.44 173 ALA A O 1
#

Organism: NCBI:txid2781853

pLDDT: mean 81.04, std 13.35, range [37.09, 97.56]